Protein AF-A0A415IYL2-F1 (afdb_monomer_lite)

Sequence (63 aa):
MKSHIISIMCPDIRLQAAYKILSDNPGMRISDLAYTVGYNDPKYFSSCFKKKFKVLPRDISQE

Secondary structure (DSSP, 8-state):
-------TT-HHHHHHHHHHHHHH-TT--HHHHHHHTT-S-HHHHHHHHHHHH---HHHHT--

Structure (mmCIF, N/CA/C/O backbone):
data_AF-A0A415IYL2-F1
#
_entry.id   AF-A0A415IYL2-F1
#
loop_
_atom_site.group_PDB
_atom_site.id
_atom_site.type_symbol
_atom_site.label_atom_id
_atom_site.label_alt_id
_atom_site.label_comp_id
_atom_site.label_asym_id
_atom_site.label_entity_id
_atom_site.label_seq_id
_atom_site.pdbx_PDB_ins_code
_atom_site.Cartn_x
_atom_site.Cartn_y
_atom_site.Cartn_z
_atom_site.occupancy
_atom_site.B_iso_or_equiv
_atom_site.auth_seq_id
_atom_site.auth_comp_id
_atom_site.auth_asym_id
_atom_site.auth_atom_id
_atom_site.pdbx_PDB_model_num
ATOM 1 N N . MET A 1 1 ? -5.434 -1.419 -28.859 1.00 43.12 1 MET A N 1
ATOM 2 C CA . MET A 1 1 ? -5.761 -0.225 -28.051 1.00 43.12 1 MET A CA 1
ATOM 3 C C . MET A 1 1 ? -4.823 -0.178 -26.850 1.00 43.12 1 MET A C 1
ATOM 5 O O . MET A 1 1 ? -4.943 -1.011 -25.971 1.00 43.12 1 MET A O 1
ATOM 9 N N . LYS A 1 2 ? -3.875 0.770 -26.886 1.00 42.78 2 LYS A N 1
ATOM 10 C CA . LYS A 1 2 ? -3.074 1.315 -25.771 1.00 42.78 2 LYS A CA 1
ATOM 11 C C . LYS A 1 2 ? -2.282 0.291 -24.933 1.00 42.78 2 LYS A C 1
ATOM 13 O O . LYS A 1 2 ? -2.732 -0.205 -23.905 1.00 42.78 2 LYS A O 1
ATOM 18 N N . SER A 1 3 ? -1.071 0.036 -25.426 1.00 48.78 3 SER A N 1
ATOM 19 C CA . SER A 1 3 ? 0.106 -0.531 -24.765 1.00 48.78 3 SER A CA 1
ATOM 20 C C . SER A 1 3 ? 0.046 -0.573 -23.231 1.00 48.78 3 SER A C 1
ATOM 22 O O . SER A 1 3 ? 0.268 0.436 -22.570 1.00 48.78 3 SER A O 1
ATOM 24 N N . HIS A 1 4 ? -0.178 -1.758 -22.661 1.00 53.12 4 HIS A N 1
ATOM 25 C CA . HIS A 1 4 ? -0.002 -2.036 -21.230 1.00 53.12 4 HIS A CA 1
ATOM 26 C C . HIS A 1 4 ? 1.449 -2.439 -20.925 1.00 53.12 4 HIS A C 1
ATOM 28 O O . HIS A 1 4 ? 1.722 -3.451 -20.290 1.00 53.12 4 HIS A O 1
ATOM 34 N N . ILE A 1 5 ? 2.406 -1.621 -21.361 1.00 56.53 5 ILE A N 1
ATOM 35 C CA . ILE A 1 5 ? 3.749 -1.615 -20.766 1.00 56.53 5 ILE A CA 1
ATOM 36 C C . ILE A 1 5 ? 3.702 -0.742 -19.509 1.00 56.53 5 ILE A C 1
ATOM 38 O O . ILE A 1 5 ? 4.323 0.315 -19.430 1.00 56.53 5 ILE A O 1
ATOM 42 N N . ILE A 1 6 ? 2.897 -1.151 -18.527 1.00 52.81 6 ILE A N 1
ATOM 43 C CA . ILE A 1 6 ? 2.916 -0.519 -17.211 1.00 52.81 6 ILE A CA 1
ATOM 44 C C . ILE A 1 6 ? 4.175 -0.990 -16.492 1.00 52.81 6 ILE A C 1
ATOM 46 O O . ILE A 1 6 ? 4.217 -2.052 -15.883 1.00 52.81 6 ILE A O 1
ATOM 50 N N . SER A 1 7 ? 5.226 -0.192 -16.667 1.00 49.97 7 SER A N 1
ATOM 51 C CA . SER A 1 7 ? 6.456 -0.146 -15.883 1.00 49.97 7 SER A CA 1
ATOM 52 C C . SER A 1 7 ? 6.333 -0.884 -14.544 1.00 49.97 7 SER A C 1
ATOM 54 O O . SER A 1 7 ? 5.845 -0.342 -13.552 1.00 49.97 7 SER A O 1
ATOM 56 N N . ILE A 1 8 ? 6.810 -2.129 -14.510 1.00 55.62 8 ILE A N 1
ATOM 57 C CA . ILE A 1 8 ? 6.781 -3.050 -13.358 1.00 55.62 8 ILE A CA 1
ATOM 58 C C . ILE A 1 8 ? 7.654 -2.578 -12.165 1.00 55.62 8 ILE A C 1
ATOM 60 O O . ILE A 1 8 ? 7.928 -3.310 -11.210 1.00 55.62 8 ILE A O 1
ATOM 64 N N . MET A 1 9 ? 8.077 -1.312 -12.195 1.00 53.12 9 MET A N 1
ATOM 65 C CA . MET A 1 9 ? 9.059 -0.701 -11.305 1.00 53.12 9 MET A CA 1
ATOM 66 C C . MET A 1 9 ? 8.547 0.571 -10.611 1.00 53.12 9 MET A C 1
ATOM 68 O O . MET A 1 9 ? 9.278 1.154 -9.815 1.00 53.12 9 MET A O 1
ATOM 72 N N . CYS A 1 10 ? 7.319 1.034 -10.878 1.00 62.31 10 CYS A N 1
ATOM 73 C CA . CYS A 1 10 ? 6.791 2.208 -10.182 1.00 62.31 10 CYS A CA 1
ATOM 74 C C . CYS A 1 10 ? 6.340 1.820 -8.759 1.00 62.31 10 CYS A C 1
ATOM 76 O O . CYS A 1 10 ? 5.439 0.983 -8.624 1.00 62.31 10 CYS A O 1
ATOM 78 N N . PRO A 1 11 ? 6.899 2.433 -7.694 1.00 66.88 11 PRO A N 1
ATOM 79 C CA . PRO A 1 11 ? 6.495 2.144 -6.317 1.00 66.88 11 PRO A CA 1
ATOM 80 C C . PRO A 1 11 ? 4.996 2.377 -6.101 1.00 66.88 11 PRO A C 1
ATOM 82 O O . PRO A 1 11 ? 4.387 1.658 -5.326 1.00 66.88 11 PRO A O 1
ATOM 85 N N . ASP A 1 12 ? 4.375 3.290 -6.852 1.00 73.19 12 ASP A N 1
ATOM 86 C CA . ASP A 1 12 ? 2.928 3.535 -6.829 1.00 73.19 12 ASP A CA 1
ATOM 87 C C . ASP A 1 12 ? 2.078 2.286 -7.082 1.00 73.19 12 ASP A C 1
ATOM 89 O O . ASP A 1 12 ? 1.134 2.015 -6.346 1.00 73.19 12 ASP A O 1
ATOM 93 N N . ILE A 1 13 ? 2.438 1.501 -8.099 1.00 78.62 13 ILE A N 1
ATOM 94 C CA . ILE A 1 13 ? 1.657 0.336 -8.533 1.00 78.62 13 ILE A CA 1
ATOM 95 C C . ILE A 1 13 ? 1.775 -0.776 -7.486 1.00 78.62 13 ILE A C 1
ATOM 97 O O . ILE A 1 13 ? 0.788 -1.410 -7.117 1.00 78.62 13 ILE A O 1
ATOM 101 N N . ARG A 1 14 ? 2.985 -0.970 -6.947 1.00 78.00 14 ARG A N 1
ATOM 102 C CA . ARG A 1 14 ? 3.244 -1.940 -5.874 1.00 78.00 14 ARG A CA 1
ATOM 103 C C . ARG A 1 14 ? 2.542 -1.541 -4.577 1.00 78.00 14 ARG A C 1
ATOM 105 O O . ARG A 1 14 ? 1.985 -2.389 -3.890 1.00 78.00 14 ARG A O 1
ATOM 112 N N . LEU A 1 15 ? 2.524 -0.247 -4.271 1.00 79.62 15 LEU A N 1
ATOM 113 C CA . LEU A 1 15 ? 1.813 0.328 -3.133 1.00 79.62 15 LEU A CA 1
ATOM 114 C C . LEU A 1 15 ? 0.291 0.158 -3.264 1.00 79.62 15 LEU A C 1
ATOM 116 O O . LEU A 1 15 ? -0.362 -0.191 -2.284 1.00 79.62 15 LEU A O 1
ATOM 120 N N . GLN A 1 16 ? -0.277 0.330 -4.461 1.00 82.25 16 GLN A N 1
ATOM 121 C CA . GLN A 1 16 ? -1.694 0.045 -4.715 1.00 82.25 16 GLN A CA 1
ATOM 122 C C . GLN A 1 16 ? -2.032 -1.442 -4.561 1.00 82.25 16 GLN A C 1
ATOM 124 O O . GLN A 1 16 ? -3.041 -1.776 -3.941 1.00 82.25 16 GLN A O 1
ATOM 129 N N . ALA A 1 17 ? -1.185 -2.338 -5.076 1.00 85.12 17 ALA A N 1
ATOM 130 C CA . ALA A 1 17 ? -1.358 -3.776 -4.880 1.00 85.12 17 ALA A CA 1
ATOM 131 C C . ALA A 1 17 ? -1.313 -4.144 -3.388 1.00 85.12 17 ALA A C 1
ATOM 133 O O . ALA A 1 17 ? -2.187 -4.861 -2.904 1.00 85.12 17 ALA A O 1
ATOM 134 N N . ALA A 1 18 ? -0.357 -3.579 -2.646 1.00 83.81 18 ALA A N 1
ATOM 135 C CA . ALA A 1 18 ? -0.247 -3.761 -1.204 1.00 83.81 18 ALA A CA 1
ATOM 136 C C . ALA A 1 18 ? -1.507 -3.299 -0.460 1.00 83.81 18 ALA A C 1
ATOM 138 O O . ALA A 1 18 ? -1.993 -4.002 0.419 1.00 83.81 18 ALA A O 1
ATOM 139 N N . TYR A 1 19 ? -2.059 -2.141 -0.828 1.00 81.19 19 TYR A N 1
ATOM 140 C CA . TYR A 1 19 ? -3.292 -1.629 -0.231 1.00 81.19 19 TYR A CA 1
ATOM 141 C C . TYR A 1 19 ? -4.476 -2.573 -0.467 1.00 81.19 19 TYR A C 1
ATOM 143 O O . TYR A 1 19 ? -5.239 -2.851 0.453 1.00 81.19 19 TYR A O 1
ATOM 151 N N . LYS A 1 20 ? -4.597 -3.128 -1.678 1.00 83.94 20 LYS A N 1
ATOM 152 C CA . LYS A 1 20 ? -5.651 -4.095 -2.001 1.00 83.94 20 LYS A CA 1
ATOM 153 C C . LYS A 1 20 ? -5.528 -5.380 -1.177 1.00 83.94 20 LYS A C 1
ATOM 155 O O . LYS A 1 20 ? -6.531 -5.870 -0.676 1.00 83.94 20 LYS A O 1
ATOM 160 N N . ILE A 1 21 ? -4.310 -5.893 -1.007 1.00 84.00 21 ILE A N 1
ATOM 161 C CA . ILE A 1 21 ? -4.046 -7.089 -0.193 1.00 84.00 21 ILE A CA 1
ATOM 162 C C . ILE A 1 21 ? -4.342 -6.818 1.289 1.00 84.00 21 ILE A C 1
ATOM 164 O O . ILE A 1 21 ? -4.942 -7.661 1.944 1.00 84.00 21 ILE A O 1
ATOM 168 N N . LEU A 1 22 ? -3.975 -5.640 1.804 1.00 80.44 22 LEU A N 1
ATOM 169 C CA . LEU A 1 22 ? -4.320 -5.197 3.163 1.00 80.44 22 LEU A CA 1
ATOM 170 C C . LEU A 1 22 ? -5.827 -5.051 3.367 1.00 80.44 22 LEU A C 1
ATOM 172 O O . LEU A 1 22 ? -6.323 -5.377 4.435 1.00 80.44 22 LEU A O 1
ATOM 176 N N . SER A 1 23 ? -6.552 -4.568 2.358 1.00 79.88 23 SER A N 1
ATOM 177 C CA . SER A 1 23 ? -8.010 -4.456 2.424 1.00 79.88 23 SER A CA 1
ATOM 178 C C . SER A 1 23 ? -8.692 -5.823 2.472 1.00 79.88 23 SER A C 1
ATOM 180 O O . SER A 1 23 ? -9.738 -5.949 3.094 1.00 79.88 23 SER A O 1
ATOM 182 N N . ASP A 1 24 ? -8.119 -6.825 1.805 1.00 84.31 24 ASP A N 1
ATOM 183 C CA . ASP A 1 24 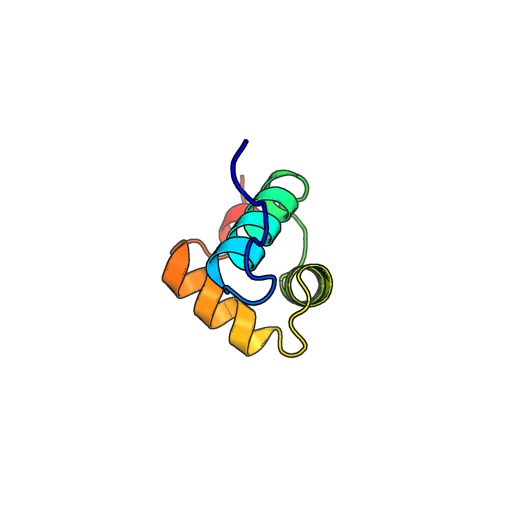? -8.596 -8.211 1.841 1.00 84.31 24 ASP A CA 1
ATOM 184 C C . ASP A 1 24 ? -8.167 -8.921 3.140 1.00 84.31 24 ASP A C 1
ATOM 186 O O . ASP A 1 24 ? -8.902 -9.729 3.696 1.00 84.31 24 ASP A O 1
ATOM 190 N N . ASN A 1 25 ? -6.985 -8.572 3.660 1.00 80.88 25 ASN A N 1
ATOM 191 C CA . ASN A 1 25 ? -6.368 -9.173 4.839 1.00 80.88 25 ASN A CA 1
ATOM 192 C C . ASN A 1 25 ? -5.897 -8.080 5.817 1.00 80.88 25 ASN A C 1
ATOM 194 O O . ASN A 1 25 ? -4.692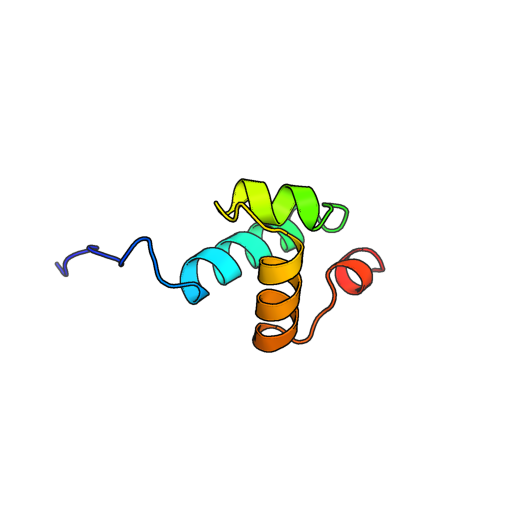 -7.813 5.909 1.00 80.88 25 ASN A O 1
ATOM 198 N N . PRO A 1 26 ? -6.810 -7.471 6.596 1.00 74.94 26 PRO A N 1
ATOM 199 C CA . PRO A 1 26 ? -6.474 -6.379 7.520 1.00 74.94 26 PRO A CA 1
ATOM 200 C C . PRO A 1 26 ? -5.504 -6.797 8.640 1.00 74.94 26 PRO A C 1
ATOM 202 O O . PRO A 1 26 ? -4.847 -5.955 9.253 1.00 74.94 26 PRO A O 1
ATOM 205 N N . GLY A 1 27 ? -5.362 -8.103 8.893 1.00 75.06 27 GLY A N 1
ATOM 206 C CA . GLY A 1 27 ? -4.398 -8.672 9.841 1.00 75.06 27 GLY A CA 1
ATOM 207 C C . GLY A 1 27 ? -3.016 -8.996 9.256 1.00 75.06 27 GLY A C 1
ATOM 208 O O . GLY A 1 27 ? -2.161 -9.513 9.980 1.00 75.06 27 GLY A O 1
ATOM 209 N N . MET A 1 28 ? -2.772 -8.749 7.962 1.00 82.88 28 MET A N 1
ATOM 210 C CA . MET A 1 28 ? -1.494 -9.092 7.333 1.00 82.88 28 MET A CA 1
ATOM 211 C C . MET A 1 28 ? -0.358 -8.215 7.874 1.00 82.88 28 MET A C 1
ATOM 213 O O . MET A 1 28 ? -0.444 -6.987 7.939 1.00 82.88 28 MET A O 1
ATOM 217 N N . ARG A 1 29 ? 0.763 -8.849 8.235 1.00 82.62 29 ARG A N 1
ATOM 218 C CA . ARG A 1 29 ? 1.960 -8.127 8.671 1.00 82.62 29 ARG A CA 1
ATOM 219 C C . ARG A 1 29 ? 2.618 -7.407 7.502 1.00 82.62 29 ARG A C 1
ATOM 221 O O . ARG A 1 29 ? 2.693 -7.912 6.388 1.00 82.62 29 ARG A O 1
ATOM 228 N N . ILE A 1 30 ? 3.203 -6.248 7.788 1.00 79.81 30 ILE A N 1
ATOM 229 C CA . ILE A 1 30 ? 3.915 -5.472 6.767 1.00 79.81 30 ILE A CA 1
ATOM 230 C C . ILE A 1 30 ? 5.133 -6.146 6.196 1.00 79.81 30 ILE A C 1
ATOM 232 O O . ILE A 1 30 ? 5.451 -5.918 5.033 1.00 79.81 30 ILE A O 1
ATOM 236 N N . SER A 1 31 ? 5.802 -6.954 7.005 1.00 84.69 31 SER A N 1
ATOM 237 C CA . SER A 1 31 ? 6.901 -7.790 6.557 1.00 84.69 31 SER A CA 1
ATOM 238 C C . SER A 1 31 ? 6.448 -8.640 5.368 1.00 84.69 31 SER A C 1
ATOM 240 O O . SER A 1 31 ? 6.977 -8.485 4.273 1.00 84.69 31 SER A O 1
ATOM 242 N N . ASP A 1 32 ? 5.400 -9.443 5.564 1.00 86.50 32 ASP A N 1
ATOM 243 C CA . ASP A 1 32 ? 4.798 -10.303 4.542 1.00 86.50 32 ASP A CA 1
ATOM 244 C C . ASP A 1 32 ? 4.271 -9.519 3.345 1.00 86.50 32 ASP A C 1
ATOM 246 O O . ASP A 1 32 ? 4.510 -9.895 2.198 1.00 86.50 32 ASP A O 1
ATOM 250 N N . LEU A 1 33 ? 3.606 -8.391 3.592 1.00 85.44 33 LEU A N 1
ATOM 251 C CA . LEU A 1 33 ? 3.088 -7.548 2.522 1.00 85.44 33 LEU A CA 1
ATOM 252 C C . LEU A 1 33 ? 4.204 -6.996 1.626 1.00 85.44 33 LEU A C 1
ATOM 254 O O . LEU A 1 33 ? 4.075 -7.005 0.402 1.00 85.44 33 LEU A O 1
ATOM 258 N N . ALA A 1 34 ? 5.310 -6.547 2.226 1.00 86.56 34 ALA A N 1
ATOM 259 C CA . ALA A 1 34 ? 6.475 -6.057 1.501 1.00 86.56 34 ALA A CA 1
ATOM 260 C C . ALA A 1 34 ? 7.077 -7.159 0.621 1.00 86.56 34 ALA A C 1
ATOM 262 O O . ALA A 1 34 ? 7.327 -6.920 -0.560 1.00 86.56 34 ALA A O 1
ATOM 263 N N . TYR A 1 35 ? 7.235 -8.372 1.157 1.00 86.94 35 TYR A N 1
ATOM 264 C CA . TYR A 1 35 ? 7.708 -9.513 0.372 1.00 86.94 35 TYR A CA 1
ATOM 265 C C . TYR A 1 35 ? 6.734 -9.870 -0.758 1.00 86.94 35 TYR A C 1
ATOM 267 O O . TYR A 1 35 ? 7.164 -10.107 -1.885 1.00 86.94 35 TYR A O 1
ATOM 275 N N . THR A 1 36 ? 5.426 -9.805 -0.497 1.00 84.50 36 THR A N 1
ATOM 276 C CA . THR A 1 36 ? 4.370 -10.121 -1.473 1.00 84.50 36 THR A CA 1
ATOM 277 C C . THR A 1 36 ? 4.378 -9.164 -2.664 1.00 84.50 36 THR A C 1
ATOM 279 O O . THR A 1 36 ? 4.206 -9.583 -3.806 1.00 84.50 36 THR A O 1
ATOM 282 N N . VAL A 1 37 ? 4.624 -7.872 -2.427 1.00 84.19 37 VAL A N 1
ATOM 283 C CA . VAL A 1 37 ? 4.708 -6.861 -3.495 1.00 84.19 37 VAL A CA 1
ATOM 284 C C . VAL A 1 37 ? 6.114 -6.700 -4.093 1.00 84.19 37 VAL A C 1
ATOM 286 O O . VAL A 1 37 ? 6.342 -5.805 -4.912 1.00 84.19 37 VAL A O 1
ATOM 289 N N . GLY A 1 38 ? 7.063 -7.565 -3.715 1.00 83.44 38 GLY A N 1
ATOM 290 C CA . GLY A 1 38 ? 8.402 -7.631 -4.305 1.00 83.44 38 GLY A CA 1
ATOM 291 C C . GLY A 1 38 ? 9.408 -6.621 -3.743 1.00 83.44 38 GLY A C 1
ATOM 292 O O . GLY A 1 38 ? 10.302 -6.174 -4.467 1.00 83.44 38 GLY A O 1
ATOM 293 N N . TYR A 1 39 ? 9.258 -6.219 -2.479 1.00 82.81 39 TYR A N 1
ATOM 294 C CA . TYR A 1 39 ? 10.273 -5.478 -1.729 1.00 82.81 39 TYR A CA 1
ATOM 295 C C . TYR A 1 39 ? 11.120 -6.449 -0.903 1.00 82.81 39 TYR A C 1
ATOM 297 O O . TYR A 1 39 ? 10.593 -7.251 -0.140 1.00 82.81 39 TYR A O 1
ATOM 305 N N . ASN A 1 40 ? 12.444 -6.328 -1.009 1.00 83.94 40 ASN A N 1
ATOM 306 C CA . ASN A 1 40 ? 13.373 -7.081 -0.158 1.00 83.94 40 ASN A CA 1
ATOM 307 C C . ASN A 1 40 ? 13.467 -6.505 1.261 1.00 83.94 40 ASN A C 1
ATOM 309 O O . ASN A 1 40 ? 13.815 -7.223 2.195 1.00 83.94 40 ASN A O 1
ATOM 313 N N . ASP A 1 41 ? 13.155 -5.214 1.416 1.00 84.44 41 ASP A N 1
ATOM 314 C CA . ASP A 1 41 ? 13.353 -4.487 2.664 1.00 84.44 41 ASP A CA 1
ATOM 315 C C . ASP A 1 41 ? 12.019 -3.941 3.21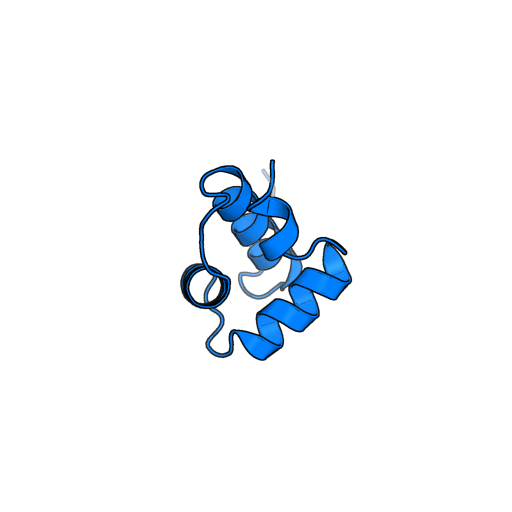0 1.00 84.44 41 ASP A C 1
ATOM 317 O O . ASP A 1 41 ? 11.520 -2.903 2.747 1.00 84.44 41 ASP A O 1
ATOM 321 N N . PRO A 1 42 ? 11.403 -4.619 4.198 1.00 84.69 42 PRO A N 1
ATOM 322 C CA . PRO A 1 42 ? 10.102 -4.221 4.726 1.00 84.69 42 PRO A CA 1
ATOM 323 C C . PRO A 1 42 ? 10.140 -2.879 5.468 1.00 84.69 42 PRO A C 1
ATOM 325 O O . PRO A 1 42 ? 9.132 -2.172 5.512 1.00 84.69 42 PRO A O 1
ATOM 328 N N . LYS A 1 43 ? 11.298 -2.465 6.007 1.00 83.81 43 LYS A N 1
ATOM 329 C CA . LYS A 1 43 ? 11.469 -1.137 6.628 1.00 83.81 43 LYS A CA 1
ATOM 330 C C . LYS A 1 43 ? 11.366 -0.011 5.601 1.00 83.81 43 LYS A C 1
ATOM 332 O O . LYS A 1 43 ? 10.703 1.001 5.854 1.00 83.81 43 LYS A O 1
ATOM 337 N N . TYR A 1 44 ? 11.997 -0.193 4.440 1.00 83.56 44 TYR A N 1
ATOM 338 C CA . TYR A 1 44 ? 11.926 0.768 3.342 1.00 83.56 44 TYR A CA 1
ATOM 339 C C . TYR A 1 44 ? 10.506 0.853 2.775 1.00 83.56 44 TYR A C 1
ATOM 341 O O . TYR A 1 44 ? 9.956 1.947 2.626 1.00 83.56 44 TYR A O 1
ATOM 349 N N . PHE A 1 45 ? 9.878 -0.306 2.553 1.00 84.12 45 PHE A N 1
ATOM 350 C CA . PHE A 1 45 ? 8.483 -0.389 2.132 1.00 84.12 45 PHE A CA 1
ATOM 351 C C . PHE A 1 45 ? 7.547 0.330 3.112 1.00 84.12 45 PHE A C 1
ATOM 353 O O . PHE A 1 45 ? 6.785 1.195 2.693 1.00 84.12 45 PHE A O 1
ATOM 360 N N . SER A 1 46 ? 7.653 0.048 4.414 1.00 80.94 46 SER A N 1
ATOM 361 C CA . SER A 1 46 ? 6.814 0.659 5.453 1.00 80.94 46 SER A CA 1
ATOM 362 C C . SER A 1 46 ? 6.919 2.187 5.460 1.00 80.94 46 SER A C 1
ATOM 364 O O . SER A 1 46 ? 5.909 2.889 5.521 1.00 80.94 46 SER A O 1
ATOM 366 N N . SER A 1 47 ? 8.134 2.722 5.303 1.00 82.44 47 SER A N 1
ATOM 367 C CA . SER A 1 47 ? 8.363 4.171 5.224 1.00 82.44 47 SER A CA 1
ATOM 368 C C . SER A 1 47 ? 7.697 4.794 3.993 1.00 82.44 47 SER A C 1
ATOM 370 O O . SER A 1 47 ? 7.089 5.862 4.085 1.00 82.44 47 SER A O 1
ATOM 372 N N . CYS A 1 48 ? 7.773 4.120 2.843 1.00 79.69 48 CYS A N 1
ATOM 373 C CA . CYS A 1 48 ? 7.155 4.573 1.598 1.00 79.69 48 CYS A CA 1
ATOM 374 C C . CYS A 1 48 ? 5.620 4.469 1.651 1.00 79.69 48 CYS A C 1
ATOM 376 O O . CYS A 1 48 ? 4.919 5.424 1.316 1.00 79.69 48 CYS A O 1
ATOM 378 N N . PHE A 1 49 ? 5.103 3.349 2.158 1.00 81.31 49 PHE A N 1
ATOM 379 C CA . PHE A 1 49 ? 3.677 3.079 2.326 1.00 81.31 49 PHE A CA 1
ATOM 380 C C . PHE A 1 49 ? 3.029 4.086 3.274 1.00 81.31 49 PHE A C 1
ATOM 382 O O . PHE A 1 49 ? 2.045 4.733 2.915 1.00 81.31 49 PHE A O 1
ATOM 389 N N . LYS A 1 50 ? 3.653 4.325 4.434 1.00 77.94 50 LYS A N 1
ATOM 390 C CA . LYS A 1 50 ? 3.214 5.348 5.387 1.00 77.94 50 LYS A CA 1
ATOM 391 C C . LYS A 1 50 ? 3.252 6.747 4.773 1.00 77.94 50 LYS A C 1
ATOM 393 O O . LYS A 1 50 ? 2.353 7.541 5.015 1.00 77.94 50 LYS A O 1
ATOM 398 N N . LYS A 1 51 ? 4.259 7.077 3.960 1.00 81.69 51 LYS A N 1
ATOM 399 C CA . LYS A 1 51 ? 4.336 8.393 3.307 1.00 81.69 51 LYS A CA 1
ATOM 400 C C . LYS A 1 51 ? 3.240 8.587 2.252 1.00 81.69 51 LYS A C 1
ATOM 402 O O . LYS A 1 51 ? 2.717 9.692 2.132 1.00 81.69 51 LYS A O 1
ATOM 407 N N . LYS A 1 52 ? 2.898 7.529 1.511 1.00 80.06 52 LYS A N 1
ATOM 408 C CA . LYS A 1 52 ? 1.902 7.544 0.431 1.00 80.06 52 LYS A CA 1
ATOM 409 C C . LYS A 1 52 ? 0.469 7.546 0.960 1.00 80.06 52 LYS A C 1
ATOM 411 O O . LYS A 1 52 ? -0.314 8.401 0.565 1.00 80.06 52 LYS A O 1
ATOM 416 N N . PHE A 1 53 ? 0.136 6.607 1.842 1.00 76.44 53 PHE A N 1
ATOM 417 C CA . PHE A 1 53 ? -1.238 6.406 2.298 1.00 76.44 53 PHE A CA 1
ATOM 418 C C . PHE A 1 53 ? -1.530 7.046 3.651 1.00 76.44 53 PHE A C 1
ATOM 420 O O . PHE A 1 53 ? -2.689 7.113 4.041 1.00 76.44 53 PHE A O 1
ATOM 427 N N . LYS A 1 54 ? -0.501 7.502 4.382 1.00 69.94 54 LYS A N 1
ATOM 428 C CA . LYS A 1 54 ? -0.591 8.048 5.751 1.00 69.94 54 LYS A CA 1
ATOM 429 C C . LYS A 1 54 ? -1.263 7.140 6.788 1.00 69.94 54 LYS A C 1
ATOM 431 O O . LYS A 1 54 ? -1.233 7.478 7.965 1.00 69.94 54 LYS A O 1
ATOM 436 N N . VAL A 1 55 ? -1.773 5.981 6.391 1.00 65.19 55 VAL A N 1
ATOM 437 C CA . VAL A 1 55 ? -2.269 4.932 7.272 1.00 65.19 55 VAL A CA 1
ATOM 438 C C . VAL A 1 55 ? -1.117 4.045 7.700 1.00 65.19 55 VAL A C 1
ATOM 440 O O . VAL A 1 55 ? -0.269 3.652 6.887 1.00 65.19 55 VAL A O 1
ATOM 443 N N . LEU A 1 56 ? -1.071 3.742 8.997 1.00 59.88 56 LEU A N 1
ATOM 444 C CA . LEU A 1 56 ? -0.281 2.617 9.433 1.00 59.88 56 LEU A CA 1
ATOM 445 C C . LEU A 1 56 ? -1.094 1.336 9.200 1.00 59.88 56 LEU A C 1
ATOM 447 O O . LEU A 1 56 ? -2.272 1.274 9.504 1.00 59.88 56 LEU A O 1
ATOM 451 N N . PRO A 1 57 ? -0.450 0.277 8.729 1.00 56.75 57 PRO A N 1
ATOM 452 C CA . PRO A 1 57 ? -1.048 -1.048 8.583 1.00 56.75 57 PRO A CA 1
ATOM 453 C C . PRO A 1 57 ? -1.520 -1.625 9.923 1.00 56.75 57 PRO A C 1
ATOM 455 O O . PRO A 1 57 ? -2.473 -2.383 9.957 1.00 56.75 57 PRO A O 1
ATOM 458 N N . ARG A 1 58 ? -0.918 -1.174 11.030 1.00 54.94 58 ARG A N 1
ATOM 459 C CA . ARG A 1 58 ? -1.419 -1.380 12.395 1.00 54.94 58 ARG A CA 1
ATOM 460 C C . ARG A 1 58 ? -2.816 -0.783 12.625 1.00 54.94 58 ARG A C 1
ATOM 462 O O . ARG A 1 58 ? -3.574 -1.368 13.385 1.00 54.94 58 ARG A O 1
ATOM 469 N N . ASP A 1 59 ? -3.125 0.369 12.033 1.00 55.72 59 ASP A N 1
ATOM 470 C CA . ASP A 1 59 ? -4.443 1.009 12.152 1.00 55.72 59 ASP A CA 1
ATOM 471 C C . ASP A 1 59 ? -5.492 0.286 11.297 1.00 55.72 59 ASP A C 1
ATOM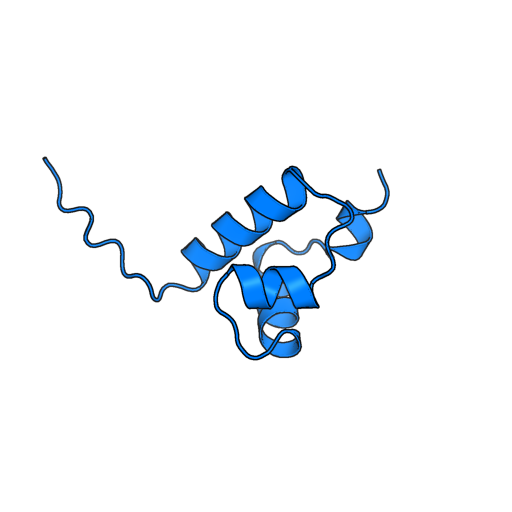 473 O O . ASP A 1 59 ? -6.664 0.303 11.637 1.00 55.72 59 ASP A O 1
ATOM 477 N N . ILE A 1 60 ? -5.077 -0.412 10.232 1.00 56.00 60 ILE A N 1
ATOM 478 C CA . ILE A 1 60 ? -5.977 -1.229 9.397 1.00 56.00 60 ILE A CA 1
ATOM 479 C C . ILE A 1 60 ? -6.390 -2.519 10.133 1.00 56.00 60 ILE A C 1
ATOM 481 O O . ILE A 1 60 ? -7.455 -3.064 9.879 1.00 56.00 60 ILE A O 1
ATOM 485 N N . SER A 1 61 ? -5.579 -2.994 11.085 1.00 51.22 61 SER A N 1
ATOM 486 C CA . SER A 1 61 ? -5.885 -4.170 11.915 1.00 51.22 61 SER A CA 1
ATOM 487 C C . SER A 1 61 ? -6.832 -3.884 13.093 1.00 51.22 61 SER A C 1
ATOM 489 O O . SER A 1 61 ? -7.073 -4.784 13.897 1.00 51.22 61 SER A O 1
ATOM 491 N N . GLN A 1 62 ? -7.305 -2.644 13.255 1.00 37.53 62 GLN A N 1
ATOM 492 C CA . GLN A 1 62 ? -8.169 -2.214 14.359 1.00 37.53 62 GLN A CA 1
ATOM 493 C C . GLN A 1 62 ? -9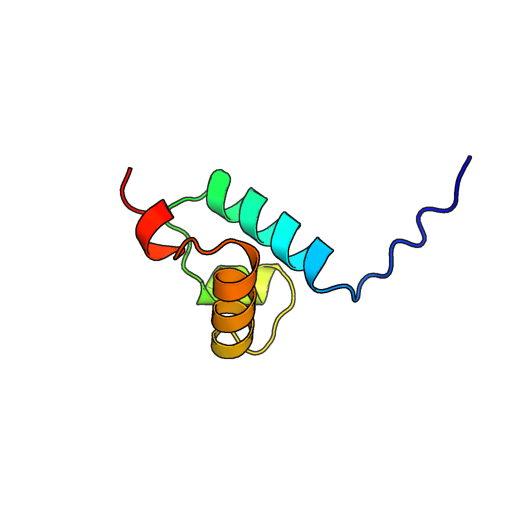.441 -1.532 13.823 1.00 37.53 62 GLN A C 1
A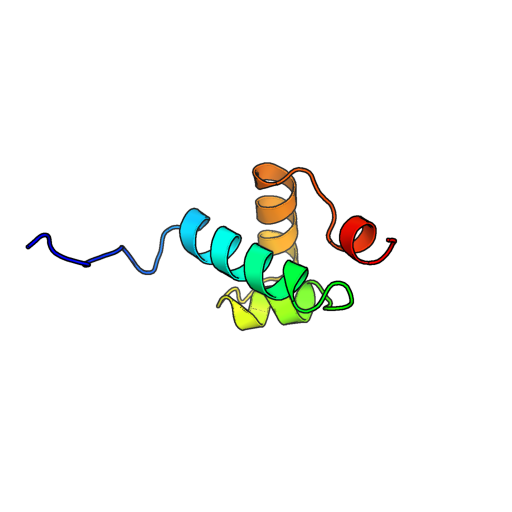TOM 495 O O . GLN A 1 62 ? -9.703 -0.379 14.150 1.00 37.53 62 GLN A O 1
ATOM 500 N N . GLU A 1 63 ? -10.227 -2.244 13.017 1.00 41.31 63 GLU A N 1
ATOM 501 C CA . GLU A 1 63 ? -11.673 -2.007 12.869 1.00 41.31 63 GLU A CA 1
ATOM 502 C C . GLU A 1 63 ? -12.419 -3.344 12.895 1.00 41.31 63 GLU A C 1
ATOM 504 O O . GLU A 1 63 ? -11.889 -4.320 12.311 1.00 41.31 63 GLU A O 1
#

Foldseek 3Di:
DDDPPPPLPDLVVLLVVLVVVCLVPLPDDLVVSCVVSPHPDSVVNQVVNCVVVVDHSVVSNPD

Radius of gyration: 12.36 Å; chains: 1; bounding box: 25×19×42 Å

pLDDT: mean 72.61, std 14.24, range [37.53, 86.94]